Protein AF-A0A2V4KPA1-F1 (afdb_monomer_lite)

Sequence (105 aa):
GAGLWWLVIAVLFTRHYIRDNMPFNLGWWGFTFPLGVFALATFELLRLTELRFFALVGLVLAVQLAAVWLLVLQRTLRGVWHGELFQAPCLGGPQAPAHGVFSAD

pLDDT: mean 74.22, std 14.28, range [48.22, 94.38]

Foldseek 3Di:
DVLVVVLVVVVVVVVVVLVVLDFDAPCLVVNLVSLVVQLVVLVVVCVVPVDCVSVVVSVVSVVVSVVSVVLNVVVVVVCVVVVNRPPPVVPDPDDDDRHGSPDPD

Radius of gyration: 17.18 Å; chains: 1; bounding box: 35×27×53 Å

Organism: Aquipseudomonas alcaligenes (NCBI:txid43263)

InterPro domains:
  IPR004695 Transporter protein SLAC1/Mae1/ Ssu1/TehA [PF03595] (1-77)
  IPR038665 Voltage-dependent anion channel superfamily [G3DSA:1.50.10.150] (1-88)
  IPR051629 Sulfite Efflux Tellurite-Resistance Transporter [PTHR31686] (1-91)

Structure (mmCIF, N/CA/C/O backbone):
data_AF-A0A2V4KPA1-F1
#
_entry.id   AF-A0A2V4KPA1-F1
#
loop_
_atom_site.group_PDB
_atom_site.id
_atom_site.type_symbol
_atom_site.label_atom_id
_atom_site.label_alt_id
_atom_site.label_comp_id
_atom_site.label_asym_id
_atom_site.label_entity_id
_atom_site.label_seq_id
_atom_site.pdbx_PDB_ins_code
_atom_site.Cartn_x
_atom_site.Cartn_y
_atom_site.Cartn_z
_atom_site.occupancy
_atom_site.B_iso_or_equiv
_atom_site.auth_seq_id
_atom_site.auth_comp_id
_atom_site.auth_asym_id
_atom_site.auth_atom_id
_atom_site.pdbx_PDB_model_num
ATOM 1 N N . GLY A 1 1 ? -9.105 11.653 8.470 1.00 58.72 1 GLY A N 1
ATOM 2 C CA . GLY A 1 1 ? -9.907 12.121 7.321 1.00 58.72 1 GLY A CA 1
ATOM 3 C C . GLY A 1 1 ? -9.100 12.140 6.036 1.00 58.72 1 GLY A C 1
ATOM 4 O O . GLY A 1 1 ? -9.213 11.207 5.255 1.00 58.72 1 GLY A O 1
ATOM 5 N N . ALA A 1 2 ? -8.248 13.153 5.846 1.00 68.56 2 ALA A N 1
ATOM 6 C CA . ALA A 1 2 ? -7.494 13.373 4.604 1.00 68.56 2 ALA A CA 1
ATOM 7 C C . ALA A 1 2 ? -6.657 12.168 4.129 1.00 68.56 2 ALA A C 1
ATOM 9 O O . ALA A 1 2 ? -6.634 11.876 2.940 1.00 68.56 2 ALA A O 1
ATOM 10 N N . GLY A 1 3 ? -6.034 11.421 5.048 1.00 66.12 3 GLY A N 1
ATOM 11 C CA . GLY A 1 3 ? -5.292 10.210 4.693 1.00 66.12 3 GLY A CA 1
ATOM 12 C C . GLY A 1 3 ? -6.175 9.112 4.085 1.00 66.12 3 GLY A C 1
ATOM 13 O O . GLY A 1 3 ? -5.846 8.570 3.039 1.00 66.12 3 GLY A O 1
ATOM 14 N N . LEU A 1 4 ? -7.327 8.813 4.691 1.00 68.06 4 LEU A N 1
ATOM 15 C CA . LEU A 1 4 ? -8.232 7.781 4.171 1.00 68.06 4 LEU A CA 1
ATOM 16 C C . LEU A 1 4 ? -8.744 8.147 2.769 1.00 68.06 4 LEU A C 1
ATOM 18 O O . LEU A 1 4 ? -8.798 7.298 1.886 1.00 68.06 4 LEU A O 1
ATOM 22 N N . TRP A 1 5 ? -9.048 9.431 2.555 1.00 72.50 5 TRP A N 1
ATOM 23 C CA . TRP A 1 5 ? -9.391 9.974 1.239 1.00 72.50 5 TRP A CA 1
ATOM 24 C C . TRP A 1 5 ? -8.256 9.791 0.225 1.00 72.50 5 TRP A C 1
ATOM 26 O O . TRP A 1 5 ? -8.486 9.328 -0.890 1.00 72.50 5 TRP A O 1
ATOM 36 N N . TRP A 1 6 ? -7.021 10.078 0.637 1.00 75.38 6 TRP A N 1
ATOM 37 C CA . TRP A 1 6 ? -5.832 9.859 -0.180 1.00 75.38 6 TRP A CA 1
ATOM 38 C C . TRP A 1 6 ? -5.652 8.381 -0.546 1.00 75.38 6 TRP A C 1
ATOM 40 O O . TRP A 1 6 ? -5.356 8.078 -1.694 1.00 75.38 6 TRP A O 1
ATOM 50 N N . LEU A 1 7 ? -5.893 7.456 0.388 1.00 67.44 7 LEU A N 1
ATOM 51 C CA . LEU A 1 7 ? -5.807 6.011 0.155 1.00 67.44 7 LEU A CA 1
ATOM 52 C C . LEU A 1 7 ? -6.840 5.548 -0.881 1.00 67.44 7 LEU A C 1
ATOM 54 O O . LEU A 1 7 ? -6.506 4.803 -1.797 1.00 67.44 7 LEU A O 1
ATOM 58 N N . VAL A 1 8 ? -8.083 6.026 -0.771 1.00 76.19 8 VAL A N 1
ATOM 59 C CA . VAL A 1 8 ? -9.148 5.723 -1.739 1.00 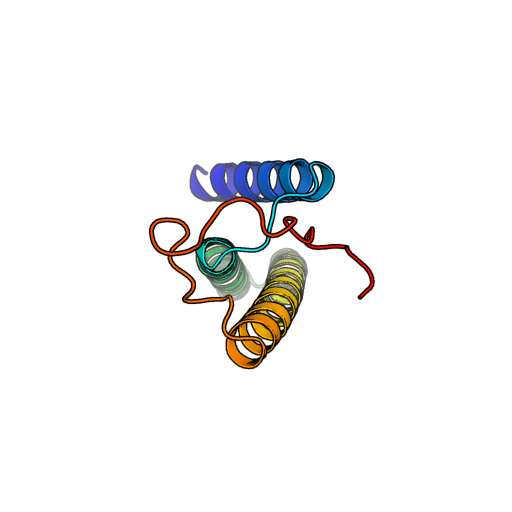76.19 8 VAL A CA 1
ATOM 60 C C . VAL A 1 8 ? -8.773 6.241 -3.124 1.00 76.19 8 VAL A C 1
ATOM 62 O O . VAL A 1 8 ? -8.849 5.491 -4.094 1.00 76.19 8 VAL A O 1
ATOM 65 N N . ILE A 1 9 ? -8.312 7.489 -3.217 1.00 75.81 9 ILE A N 1
ATOM 66 C CA . ILE A 1 9 ? -7.842 8.076 -4.475 1.00 75.81 9 ILE A CA 1
ATOM 67 C C . ILE A 1 9 ? -6.661 7.283 -5.038 1.00 75.81 9 ILE A C 1
ATOM 69 O O . ILE A 1 9 ? -6.677 6.940 -6.216 1.00 75.81 9 ILE A O 1
ATOM 73 N N . ALA A 1 10 ? -5.675 6.941 -4.210 1.00 70.12 10 ALA A N 1
ATOM 74 C CA . ALA A 1 10 ? -4.517 6.161 -4.620 1.00 70.12 10 ALA A CA 1
ATOM 75 C C . ALA A 1 10 ? -4.945 4.796 -5.165 1.00 70.12 10 ALA A C 1
ATOM 77 O O . ALA A 1 10 ? -4.558 4.459 -6.271 1.00 70.12 10 ALA A O 1
ATOM 78 N N . VAL A 1 11 ? -5.817 4.056 -4.472 1.00 72.06 11 VAL A N 1
ATOM 79 C CA . VAL A 1 11 ? -6.328 2.756 -4.941 1.00 72.06 11 VAL A CA 1
ATOM 80 C C . VAL A 1 11 ? -7.125 2.891 -6.239 1.00 72.06 11 VAL A C 1
ATOM 82 O O . VAL A 1 11 ? -6.970 2.062 -7.135 1.00 72.06 11 VAL A O 1
ATOM 85 N N . LEU A 1 12 ? -7.964 3.924 -6.369 1.00 73.31 12 LEU A N 1
ATOM 86 C CA . LEU A 1 12 ? -8.727 4.182 -7.592 1.00 73.31 12 LEU A CA 1
ATOM 87 C C . LEU A 1 12 ? -7.806 4.503 -8.769 1.00 73.31 12 LEU A C 1
ATOM 89 O O . LEU A 1 12 ? -7.988 3.930 -9.840 1.00 73.31 12 LEU A O 1
ATOM 93 N N . PHE A 1 13 ? -6.791 5.343 -8.563 1.00 67.94 13 PHE A N 1
ATOM 94 C CA . PHE A 1 13 ? -5.792 5.639 -9.583 1.00 67.94 13 PHE A CA 1
ATOM 95 C C . PHE A 1 13 ? -4.942 4.419 -9.907 1.00 67.94 13 PHE A C 1
ATOM 97 O O . PHE A 1 13 ? -4.802 4.102 -11.079 1.00 67.94 13 PHE A O 1
ATOM 104 N N . THR A 1 14 ? -4.440 3.679 -8.917 1.00 68.19 14 THR A N 1
ATOM 105 C CA . THR A 1 14 ? -3.698 2.434 -9.148 1.00 68.19 14 THR A CA 1
ATOM 106 C C . THR A 1 14 ? -4.539 1.469 -9.974 1.00 68.19 14 THR A C 1
ATOM 108 O O . THR A 1 14 ? -4.049 0.932 -10.958 1.00 68.19 14 THR A O 1
ATOM 111 N N . ARG A 1 15 ? -5.826 1.294 -9.648 1.00 66.44 15 ARG A N 1
ATOM 112 C CA . ARG A 1 15 ? -6.737 0.420 -10.399 1.00 66.44 15 ARG A CA 1
ATOM 113 C C . ARG A 1 15 ? -7.033 0.942 -11.807 1.00 66.44 15 ARG A C 1
ATOM 115 O O . ARG A 1 15 ? -7.164 0.135 -12.721 1.00 66.44 15 ARG A O 1
ATOM 122 N N . HIS A 1 16 ? -7.160 2.254 -11.979 1.00 68.00 16 HIS A N 1
ATOM 123 C CA . HIS A 1 16 ? -7.378 2.890 -13.277 1.00 68.00 16 HIS A CA 1
ATOM 124 C C . HIS A 1 16 ? -6.140 2.751 -14.176 1.00 68.00 16 HIS A C 1
ATOM 126 O O . HIS A 1 16 ? -6.241 2.183 -15.256 1.00 68.00 16 HIS A O 1
ATOM 132 N N . TYR A 1 17 ? -4.957 3.113 -13.676 1.00 63.00 17 TYR A N 1
ATOM 133 C CA . TYR A 1 17 ? -3.684 2.997 -14.394 1.00 63.00 17 TYR A CA 1
ATOM 134 C C . TYR A 1 17 ? -3.261 1.545 -14.661 1.00 63.00 17 TYR A C 1
ATOM 136 O O . TYR A 1 17 ? -2.618 1.265 -15.669 1.00 63.00 17 TYR A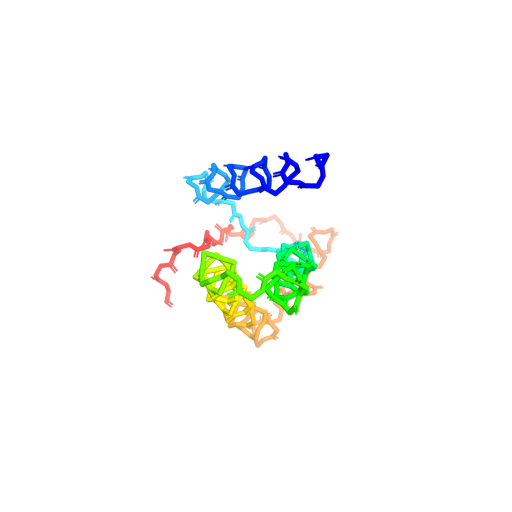 O 1
ATOM 144 N N . ILE A 1 18 ? -3.670 0.601 -13.805 1.00 61.47 18 ILE A N 1
ATOM 145 C CA . I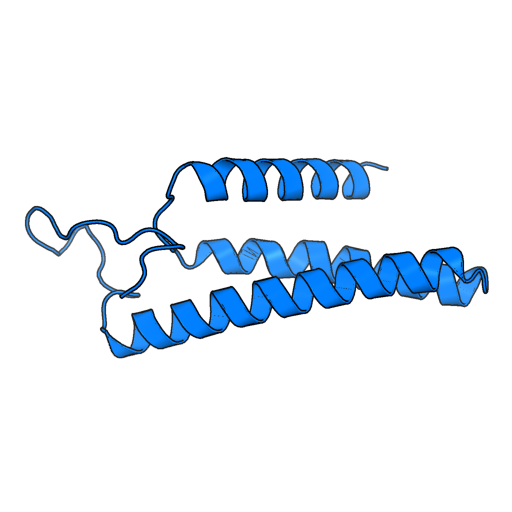LE A 1 18 ? -3.549 -0.842 -14.060 1.00 61.47 18 ILE A CA 1
ATOM 146 C C . ILE A 1 18 ? -4.326 -1.262 -15.316 1.00 61.47 18 ILE A C 1
ATOM 148 O O . ILE A 1 18 ? -3.862 -2.143 -16.037 1.00 61.47 18 ILE A O 1
ATOM 152 N N . ARG A 1 19 ? -5.486 -0.648 -15.600 1.00 60.72 19 ARG A N 1
ATOM 153 C CA . ARG A 1 19 ? -6.281 -0.960 -16.803 1.00 60.72 19 ARG A CA 1
ATOM 154 C C . ARG A 1 19 ? -5.704 -0.347 -18.077 1.00 60.72 19 ARG A C 1
ATOM 156 O O . ARG A 1 19 ? -5.931 -0.915 -19.138 1.00 60.72 19 ARG A O 1
ATOM 163 N N . ASP A 1 20 ? -4.924 0.724 -17.965 1.00 59.12 20 ASP A N 1
ATOM 164 C CA . ASP A 1 20 ? -4.345 1.443 -19.108 1.00 59.12 20 ASP A CA 1
ATOM 165 C C . ASP A 1 20 ? -2.963 0.915 -19.544 1.00 59.12 20 ASP A C 1
ATOM 167 O O . ASP A 1 20 ? -2.249 1.574 -20.295 1.00 59.12 20 ASP A O 1
ATOM 171 N N . ASN A 1 21 ? -2.578 -0.299 -19.119 1.00 58.94 21 ASN A N 1
ATOM 172 C CA . ASN A 1 21 ? -1.357 -0.982 -19.575 1.00 58.94 21 ASN A CA 1
ATOM 173 C C . ASN A 1 21 ? -0.055 -0.187 -19.328 1.00 58.94 21 ASN A C 1
ATOM 175 O O . ASN A 1 21 ? 0.902 -0.278 -20.098 1.00 58.94 21 ASN A O 1
ATOM 179 N N . MET A 1 22 ? 0.004 0.581 -18.233 1.00 58.41 22 MET A N 1
ATOM 180 C CA . MET A 1 22 ? 1.170 1.409 -17.918 1.00 58.41 22 MET A CA 1
ATOM 181 C C . MET A 1 22 ? 2.450 0.553 -17.783 1.00 58.41 22 MET A C 1
ATOM 183 O O . MET A 1 22 ? 2.426 -0.472 -17.087 1.00 58.41 22 MET A O 1
ATOM 187 N N . PRO A 1 23 ? 3.577 0.964 -18.401 1.00 63.34 23 PRO A N 1
ATOM 188 C CA . PRO A 1 23 ? 4.860 0.291 -18.230 1.00 63.34 23 PRO A CA 1
ATOM 189 C C . PRO A 1 23 ? 5.303 0.314 -16.766 1.00 63.34 23 PRO A C 1
ATOM 191 O O . PRO A 1 23 ? 5.166 1.321 -16.061 1.00 63.34 23 PRO A O 1
ATOM 194 N N . PHE A 1 24 ? 5.841 -0.814 -16.303 1.00 65.19 24 PHE A N 1
ATOM 195 C CA . PHE A 1 24 ? 6.392 -0.923 -14.957 1.00 65.19 24 PHE A CA 1
ATOM 196 C C . PHE A 1 24 ? 7.555 0.061 -14.778 1.00 65.19 24 PHE A C 1
ATOM 198 O O . PHE A 1 24 ? 8.452 0.137 -15.612 1.00 65.19 24 PHE A O 1
ATOM 205 N N . ASN A 1 25 ? 7.559 0.797 -13.668 1.00 70.62 25 ASN A N 1
ATOM 206 C CA . ASN A 1 25 ? 8.659 1.678 -13.287 1.00 70.62 25 ASN A CA 1
ATOM 207 C C . ASN A 1 25 ? 8.876 1.633 -11.770 1.00 70.62 25 ASN A C 1
ATOM 209 O O . ASN A 1 25 ? 8.012 1.179 -11.016 1.00 70.62 25 ASN A O 1
ATOM 213 N N . LEU A 1 26 ? 10.023 2.137 -11.309 1.00 72.31 26 LEU A N 1
ATOM 214 C CA . LEU A 1 26 ? 10.386 2.110 -9.889 1.00 72.31 26 LEU A CA 1
ATOM 215 C C . LEU A 1 26 ? 9.422 2.915 -8.995 1.00 72.31 26 LEU A C 1
ATOM 217 O O . LEU A 1 26 ? 9.324 2.641 -7.801 1.00 72.31 26 LEU A O 1
ATOM 221 N N . GLY A 1 27 ? 8.663 3.858 -9.564 1.00 73.19 27 GLY A N 1
ATOM 222 C CA . GLY A 1 27 ? 7.646 4.644 -8.862 1.00 73.19 27 GLY A CA 1
ATOM 223 C C . GLY A 1 27 ? 6.520 3.801 -8.255 1.00 73.19 27 GLY A C 1
ATOM 224 O O . GLY A 1 27 ? 5.879 4.242 -7.303 1.00 73.19 27 GLY A O 1
ATOM 225 N N . TRP A 1 28 ? 6.338 2.555 -8.707 1.00 75.44 28 TRP A N 1
ATOM 226 C CA . TRP A 1 28 ? 5.404 1.606 -8.096 1.00 75.44 28 TRP A CA 1
ATOM 227 C C . TRP A 1 28 ? 5.735 1.270 -6.633 1.00 75.44 28 TRP A C 1
ATOM 229 O O . TRP A 1 28 ? 4.828 0.963 -5.857 1.00 75.44 28 TRP A O 1
ATOM 239 N N . TRP A 1 29 ? 6.998 1.396 -6.210 1.00 80.38 29 TRP A N 1
ATOM 240 C CA . TRP A 1 29 ? 7.364 1.274 -4.794 1.00 80.38 29 TRP A CA 1
ATOM 241 C C . TRP A 1 29 ? 6.665 2.315 -3.914 1.00 80.38 29 TRP A C 1
ATOM 243 O O . TRP A 1 29 ? 6.361 2.031 -2.753 1.00 80.38 29 TRP A O 1
ATOM 253 N N . GLY A 1 30 ? 6.320 3.477 -4.480 1.00 81.88 30 GLY A N 1
ATOM 254 C CA . GLY A 1 30 ? 5.599 4.548 -3.795 1.00 81.88 30 GLY A CA 1
ATOM 255 C C . GLY A 1 30 ? 4.230 4.134 -3.249 1.00 81.88 30 GLY A C 1
ATOM 256 O O . GLY A 1 30 ? 3.748 4.757 -2.309 1.00 81.88 30 GLY A O 1
ATOM 257 N N . PHE A 1 31 ? 3.622 3.055 -3.759 1.00 77.81 31 PHE A N 1
ATOM 258 C CA . PHE A 1 31 ? 2.342 2.551 -3.251 1.00 77.81 31 PHE A CA 1
ATOM 259 C C . PHE A 1 31 ? 2.464 1.788 -1.929 1.00 77.81 31 PHE A C 1
ATOM 261 O O . PHE A 1 31 ? 1.499 1.735 -1.172 1.00 77.81 31 PHE A O 1
ATOM 268 N N . THR A 1 32 ? 3.633 1.221 -1.621 1.00 83.94 32 THR A N 1
ATOM 269 C CA . THR A 1 32 ? 3.822 0.412 -0.404 1.00 83.94 32 THR A CA 1
ATOM 270 C C . THR A 1 32 ? 3.845 1.264 0.866 1.00 83.94 32 THR A C 1
ATOM 272 O O . THR A 1 32 ? 3.291 0.860 1.888 1.00 83.94 32 THR A O 1
ATOM 275 N N . PHE A 1 33 ? 4.411 2.473 0.802 1.00 82.19 33 PHE A N 1
ATOM 276 C CA . PHE A 1 33 ? 4.550 3.353 1.965 1.00 82.19 33 PHE A CA 1
ATOM 277 C C . PHE A 1 33 ? 3.198 3.808 2.550 1.00 82.19 33 PHE A C 1
ATOM 279 O O . PHE A 1 33 ? 2.948 3.546 3.728 1.00 82.19 33 PHE A O 1
ATOM 286 N N . PRO A 1 34 ? 2.277 4.412 1.774 1.00 80.94 34 PRO A N 1
ATOM 287 C CA . PRO A 1 34 ? 0.974 4.809 2.294 1.00 80.94 34 PRO A CA 1
ATOM 288 C C . PRO A 1 34 ? 0.179 3.615 2.817 1.00 80.94 34 PRO A C 1
ATOM 290 O O . PRO A 1 34 ? -0.373 3.680 3.912 1.00 80.94 34 PRO A O 1
ATOM 293 N N . LEU A 1 35 ? 0.157 2.509 2.066 1.00 83.44 35 LEU A N 1
ATOM 294 C CA . LEU A 1 35 ? -0.568 1.295 2.445 1.00 83.44 35 LEU A CA 1
ATOM 295 C C . LEU A 1 35 ? -0.063 0.744 3.788 1.00 83.44 35 LEU A C 1
ATOM 297 O O . LEU A 1 35 ? -0.871 0.386 4.645 1.00 83.44 35 LEU A O 1
ATOM 301 N N . GLY A 1 36 ? 1.255 0.776 4.013 1.00 87.69 36 GLY A N 1
ATOM 302 C CA . GLY A 1 36 ? 1.872 0.439 5.295 1.00 87.69 36 GLY A CA 1
ATOM 303 C C . GLY A 1 36 ? 1.448 1.363 6.434 1.00 87.69 36 GLY A C 1
ATOM 304 O O . GLY A 1 36 ? 1.034 0.876 7.484 1.00 87.69 36 GLY A O 1
ATOM 305 N N . VAL A 1 37 ? 1.473 2.684 6.225 1.00 90.12 37 VAL A N 1
ATOM 306 C CA . VAL A 1 37 ? 1.038 3.656 7.245 1.00 90.12 37 VAL A CA 1
ATOM 307 C C . VAL A 1 37 ? -0.424 3.428 7.641 1.00 90.12 37 VAL A C 1
ATOM 309 O O . VAL A 1 37 ? -0.740 3.437 8.829 1.00 90.12 37 VAL A O 1
ATOM 312 N N . PHE A 1 38 ? -1.318 3.159 6.684 1.00 87.44 38 PHE A N 1
ATOM 313 C CA . PHE A 1 38 ? -2.723 2.879 6.996 1.00 87.44 38 PHE A CA 1
ATOM 314 C C . PHE A 1 38 ? -2.935 1.535 7.685 1.00 87.44 38 PHE A C 1
ATOM 316 O O . PHE A 1 38 ? -3.751 1.463 8.604 1.00 87.44 38 PHE A O 1
ATOM 323 N N . ALA A 1 39 ? -2.211 0.487 7.284 1.00 90.88 39 ALA A N 1
ATOM 324 C CA . ALA A 1 39 ? -2.276 -0.804 7.960 1.00 90.88 39 ALA A CA 1
ATOM 325 C C . ALA A 1 39 ? -1.846 -0.666 9.430 1.00 90.88 39 ALA A C 1
ATOM 327 O O . ALA A 1 39 ? -2.584 -1.070 10.328 1.00 90.88 39 ALA A O 1
ATOM 328 N N . LEU A 1 40 ? -0.709 -0.008 9.681 1.00 92.12 40 LEU A N 1
ATOM 329 C CA . LEU A 1 40 ? -0.198 0.245 11.030 1.00 92.12 40 LEU A CA 1
ATOM 330 C C . LEU A 1 40 ? -1.155 1.111 11.856 1.00 92.12 40 LEU A C 1
ATOM 332 O O . LEU A 1 40 ? -1.489 0.738 12.976 1.00 92.12 40 LEU A O 1
ATOM 336 N N . ALA A 1 41 ? -1.663 2.213 11.295 1.00 91.50 41 ALA A N 1
ATOM 337 C CA . ALA A 1 41 ? -2.633 3.068 11.981 1.00 91.50 41 ALA A CA 1
ATOM 338 C C . ALA A 1 41 ? -3.928 2.315 12.333 1.00 91.50 41 ALA A C 1
ATOM 340 O O . ALA A 1 41 ? -4.521 2.547 13.385 1.00 91.50 41 ALA A O 1
ATOM 341 N N . THR A 1 42 ? -4.359 1.385 11.478 1.00 91.44 42 THR A N 1
ATOM 342 C CA . THR A 1 42 ? -5.545 0.559 11.736 1.00 91.44 42 THR A CA 1
ATOM 343 C C . THR A 1 42 ? -5.284 -0.480 12.829 1.00 91.44 42 THR A C 1
ATOM 345 O O . THR A 1 42 ? -6.146 -0.702 13.677 1.00 91.44 42 THR A O 1
ATOM 348 N N . PHE A 1 43 ? -4.092 -1.081 12.872 1.00 91.31 43 PHE A N 1
ATOM 349 C CA . PHE A 1 43 ? -3.706 -1.954 13.983 1.00 91.31 43 PHE A CA 1
ATOM 350 C C . PHE A 1 43 ? -3.541 -1.196 15.303 1.00 91.31 43 PHE A C 1
ATOM 352 O O . PHE A 1 43 ? -3.854 -1.743 16.357 1.00 91.31 43 PHE A O 1
ATOM 359 N N . GLU A 1 44 ? -3.116 0.064 15.265 1.00 92.31 44 GLU A N 1
ATOM 360 C CA . GLU A 1 44 ? -3.077 0.904 16.463 1.00 92.31 44 GLU A CA 1
ATOM 361 C C . GLU A 1 44 ? -4.493 1.219 16.966 1.00 92.31 44 GLU A C 1
ATOM 363 O O . GLU A 1 44 ? -4.781 1.081 18.153 1.00 92.31 44 GLU A O 1
ATOM 368 N N . LEU A 1 45 ? -5.427 1.527 16.059 1.00 91.56 45 LEU A N 1
ATOM 369 C CA . LEU A 1 45 ? -6.847 1.664 16.402 1.00 91.56 45 LEU A CA 1
ATOM 370 C C . LEU A 1 45 ? -7.421 0.382 17.009 1.00 91.56 45 LEU A C 1
ATOM 372 O O . LEU A 1 45 ? -8.189 0.461 17.968 1.00 91.56 45 LEU A O 1
ATOM 376 N N . LEU A 1 46 ? -7.037 -0.792 16.498 1.00 93.25 46 LEU A N 1
ATOM 377 C CA . LEU A 1 46 ? -7.393 -2.069 17.114 1.00 93.25 46 LEU A CA 1
ATOM 378 C C . LEU A 1 46 ? -6.885 -2.149 18.559 1.00 93.25 46 LEU A C 1
ATOM 380 O O . LEU A 1 46 ? -7.677 -2.478 19.431 1.00 93.25 46 LEU A O 1
ATOM 384 N N . ARG A 1 47 ? -5.615 -1.820 18.829 1.00 92.25 47 ARG A N 1
ATOM 385 C CA . ARG A 1 47 ? -5.044 -1.863 20.192 1.00 92.25 47 ARG A CA 1
ATOM 386 C C . ARG A 1 47 ? -5.743 -0.914 21.163 1.00 92.25 47 ARG A C 1
ATOM 388 O O . ARG A 1 47 ? -5.868 -1.226 22.338 1.00 92.25 47 ARG A O 1
ATOM 395 N N . LEU A 1 48 ? -6.187 0.246 20.682 1.00 94.38 48 LEU A N 1
ATOM 396 C CA . LEU A 1 48 ? -6.848 1.250 21.520 1.00 94.38 48 LEU A CA 1
ATOM 397 C C . LEU A 1 48 ? -8.331 0.952 21.766 1.00 94.38 48 LEU A C 1
ATOM 399 O O . LEU A 1 48 ? -8.868 1.339 22.800 1.00 94.38 48 LEU A O 1
ATOM 403 N N . THR A 1 49 ? -9.009 0.317 20.808 1.00 93.00 49 THR A N 1
ATOM 404 C CA . THR A 1 49 ? -10.468 0.111 20.861 1.00 93.00 49 THR A CA 1
ATOM 405 C C . THR A 1 49 ? -10.878 -1.333 21.134 1.00 93.00 49 THR A C 1
ATOM 407 O O . THR A 1 49 ? -12.036 -1.567 21.467 1.00 93.00 49 THR A O 1
ATOM 410 N N . GLU A 1 50 ? -9.969 -2.298 20.957 1.00 89.56 50 GLU A N 1
ATOM 411 C CA . GLU A 1 50 ? -10.204 -3.751 21.034 1.00 89.56 50 GLU A CA 1
ATOM 412 C C . GLU A 1 50 ? -11.346 -4.245 20.114 1.00 89.56 50 GLU A C 1
ATOM 414 O O . GLU A 1 50 ? -11.894 -5.342 20.260 1.00 89.56 50 GLU A O 1
ATOM 419 N N . LEU A 1 51 ? -11.719 -3.445 19.106 1.00 92.25 51 LEU A N 1
ATOM 420 C CA . LEU A 1 51 ? -12.784 -3.775 18.165 1.00 92.25 51 LEU A CA 1
ATOM 421 C C . LEU A 1 51 ? -12.253 -4.631 17.014 1.00 92.25 51 LEU A C 1
ATOM 423 O O . LEU A 1 51 ? -11.469 -4.180 16.177 1.00 92.25 51 LEU A O 1
ATOM 427 N N . ARG A 1 52 ? -12.805 -5.843 16.880 1.00 90.62 52 ARG A N 1
ATOM 428 C CA . ARG A 1 52 ? -12.503 -6.792 15.787 1.00 90.62 52 ARG A CA 1
ATOM 429 C C . ARG A 1 52 ? -12.670 -6.213 14.379 1.00 90.62 52 ARG A C 1
ATOM 431 O O . ARG A 1 52 ? -12.040 -6.700 13.445 1.00 90.62 52 ARG A O 1
ATOM 438 N N . PHE A 1 53 ? -13.488 -5.174 14.219 1.00 90.69 53 PHE A N 1
ATOM 439 C CA . PHE A 1 53 ? -13.623 -4.445 12.959 1.00 90.69 53 PHE A CA 1
ATOM 440 C C . PHE A 1 53 ? -12.269 -3.925 12.449 1.00 90.69 53 PHE A C 1
ATOM 442 O O . PHE A 1 53 ? -1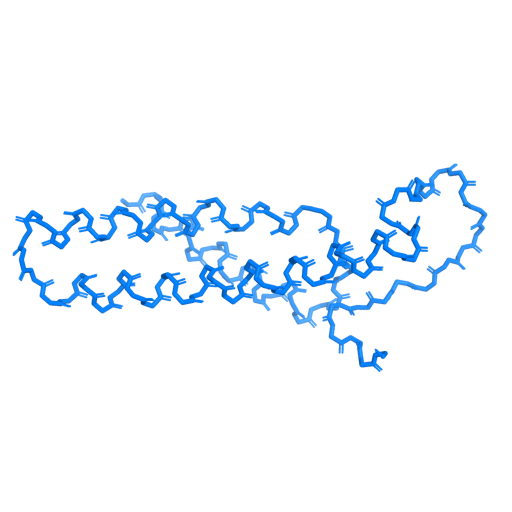1.910 -4.175 11.299 1.00 90.69 53 PHE A O 1
ATOM 449 N N . PHE A 1 54 ? -11.475 -3.282 13.311 1.00 88.88 54 PHE A N 1
ATOM 450 C CA . PHE A 1 54 ? -10.158 -2.771 12.926 1.00 88.88 54 PHE A CA 1
ATOM 451 C C . PHE A 1 54 ? -9.151 -3.895 12.669 1.00 88.88 54 PHE A C 1
ATOM 453 O O . PHE A 1 54 ? -8.285 -3.744 11.813 1.00 88.88 54 PHE A O 1
ATOM 460 N N . ALA A 1 55 ? -9.304 -5.056 13.314 1.00 89.94 55 ALA A N 1
ATOM 461 C CA . ALA A 1 55 ? -8.487 -6.228 12.999 1.00 89.94 55 ALA A CA 1
ATOM 462 C C . ALA A 1 55 ? -8.696 -6.696 11.552 1.00 89.94 55 ALA A C 1
ATOM 464 O O . ALA A 1 55 ? -7.724 -6.922 10.835 1.00 89.94 55 ALA A O 1
ATOM 465 N N . LEU A 1 56 ? -9.953 -6.788 11.103 1.00 93.06 56 LEU A N 1
ATOM 466 C CA . LEU A 1 56 ? -10.275 -7.186 9.731 1.00 93.06 56 LEU A CA 1
ATOM 467 C C . LEU A 1 56 ? -9.787 -6.153 8.710 1.00 93.06 56 LEU A C 1
ATOM 469 O O . LEU A 1 56 ? -9.164 -6.524 7.719 1.00 93.06 56 LEU A O 1
ATOM 473 N N . VAL A 1 57 ? -10.025 -4.862 8.960 1.00 90.88 57 VAL A N 1
ATOM 474 C CA . VAL A 1 57 ? -9.582 -3.789 8.053 1.00 90.88 57 VAL A CA 1
ATOM 475 C C . VAL A 1 57 ? -8.053 -3.735 7.971 1.00 90.88 57 VAL A C 1
ATOM 477 O O . VAL A 1 57 ? -7.503 -3.677 6.872 1.00 90.88 57 VAL A O 1
ATOM 480 N N . GLY A 1 58 ? -7.358 -3.818 9.109 1.00 90.19 58 GLY A N 1
ATOM 481 C CA . GLY A 1 58 ? -5.896 -3.841 9.159 1.00 90.19 58 GLY A CA 1
ATOM 482 C C . GLY A 1 58 ? -5.315 -5.055 8.435 1.00 90.19 58 GLY A C 1
ATOM 483 O O . GLY A 1 58 ? -4.356 -4.916 7.679 1.00 90.19 58 GLY A O 1
ATOM 484 N N . LEU A 1 59 ? -5.942 -6.228 8.584 1.00 93.19 59 LEU A N 1
ATOM 485 C CA . LEU A 1 59 ? -5.550 -7.445 7.873 1.00 93.19 59 LEU A CA 1
ATOM 486 C C . LEU A 1 59 ? -5.711 -7.301 6.355 1.00 93.19 59 LEU A C 1
ATOM 488 O O . LEU A 1 59 ? -4.796 -7.652 5.615 1.00 93.19 59 LEU A O 1
ATOM 492 N N . VAL A 1 60 ? -6.839 -6.761 5.880 1.00 90.88 60 VAL A N 1
ATOM 493 C CA . VAL A 1 60 ? -7.064 -6.525 4.443 1.00 90.88 60 VAL A CA 1
ATOM 494 C C . VAL A 1 60 ? -5.999 -5.587 3.875 1.00 90.88 60 VAL A C 1
ATOM 496 O O . VAL A 1 60 ? -5.402 -5.901 2.845 1.00 90.88 60 VAL A O 1
ATOM 499 N N . LEU A 1 61 ? -5.704 -4.483 4.568 1.00 87.94 61 LEU A N 1
ATOM 500 C CA . LEU A 1 61 ? -4.644 -3.554 4.168 1.00 87.94 61 LEU A CA 1
ATOM 501 C C . LEU A 1 61 ? -3.269 -4.237 4.159 1.00 87.94 61 LEU A C 1
ATOM 503 O O . LEU A 1 61 ? -2.509 -4.075 3.209 1.00 87.94 61 LEU A O 1
ATOM 507 N N . ALA A 1 62 ? -2.954 -5.056 5.163 1.00 88.81 62 ALA A N 1
ATOM 508 C CA . ALA A 1 62 ? -1.695 -5.795 5.217 1.00 88.81 62 ALA A CA 1
ATOM 509 C C . ALA A 1 62 ? -1.552 -6.808 4.064 1.00 88.81 62 ALA A C 1
ATOM 511 O O . ALA A 1 62 ? -0.485 -6.904 3.458 1.00 88.81 62 ALA A O 1
ATOM 512 N N . VAL A 1 63 ? -2.625 -7.524 3.709 1.00 91.44 63 VAL A N 1
ATOM 513 C CA . VAL A 1 63 ? -2.637 -8.451 2.563 1.00 91.44 63 VAL A CA 1
ATOM 514 C C . VAL A 1 63 ? -2.453 -7.696 1.245 1.00 91.44 63 VAL A C 1
ATOM 516 O O . VAL A 1 63 ? -1.668 -8.124 0.399 1.00 91.44 63 VAL A O 1
ATOM 519 N N . GLN A 1 64 ? -3.122 -6.553 1.072 1.00 84.81 64 GLN A N 1
ATOM 520 C CA . GLN A 1 64 ? -2.933 -5.703 -0.107 1.00 84.81 64 GLN A CA 1
ATOM 521 C C . GLN A 1 64 ? -1.497 -5.182 -0.208 1.00 84.81 64 GLN A C 1
ATOM 523 O O . GLN A 1 64 ? -0.909 -5.228 -1.288 1.00 84.81 64 GLN A O 1
ATOM 528 N N . LEU A 1 65 ? -0.914 -4.740 0.911 1.00 89.12 65 LEU A N 1
ATOM 529 C CA . LEU A 1 65 ? 0.485 -4.325 0.977 1.00 89.12 65 LEU A CA 1
ATOM 530 C C . LEU A 1 65 ? 1.408 -5.463 0.535 1.00 89.12 65 LEU A C 1
ATOM 532 O O . LEU A 1 65 ? 2.257 -5.243 -0.322 1.00 89.12 65 LEU A O 1
ATOM 536 N N . ALA A 1 66 ? 1.222 -6.670 1.075 1.00 89.19 66 ALA A N 1
ATOM 537 C CA . ALA A 1 66 ? 2.035 -7.832 0.729 1.00 89.19 66 ALA A CA 1
ATOM 538 C C . ALA A 1 66 ? 1.923 -8.195 -0.762 1.00 89.19 66 ALA A C 1
ATOM 540 O O . ALA A 1 66 ? 2.936 -8.461 -1.407 1.00 89.19 66 ALA A O 1
ATOM 541 N N . ALA A 1 67 ? 0.715 -8.150 -1.331 1.00 86.94 67 ALA A N 1
ATOM 542 C CA . ALA A 1 67 ? 0.493 -8.424 -2.748 1.00 86.94 67 ALA A CA 1
ATOM 543 C C . ALA A 1 67 ? 1.192 -7.396 -3.656 1.00 86.94 67 ALA A C 1
ATOM 545 O O . ALA A 1 67 ? 1.891 -7.779 -4.595 1.00 86.94 67 ALA A O 1
ATOM 546 N N . VAL A 1 68 ? 1.050 -6.098 -3.357 1.00 84.81 68 VAL A N 1
ATOM 547 C CA . VAL A 1 68 ? 1.733 -5.023 -4.097 1.00 84.81 68 VAL A CA 1
ATOM 548 C C . VAL A 1 68 ? 3.246 -5.160 -3.956 1.00 84.81 68 VAL A C 1
ATOM 550 O O . VAL A 1 68 ? 3.964 -5.085 -4.948 1.00 84.81 68 VAL A O 1
ATOM 553 N N . TRP A 1 69 ? 3.733 -5.412 -2.744 1.00 87.94 69 TRP A N 1
ATOM 554 C CA . TRP A 1 69 ? 5.155 -5.570 -2.465 1.00 87.94 69 TRP A CA 1
ATOM 555 C C . TRP A 1 69 ? 5.767 -6.733 -3.254 1.00 87.94 69 TRP A C 1
ATOM 557 O O . TRP A 1 69 ? 6.788 -6.547 -3.908 1.00 87.94 69 TRP A O 1
ATOM 567 N N . LEU A 1 70 ? 5.116 -7.903 -3.272 1.00 87.44 70 LEU A N 1
ATOM 568 C CA . LEU A 1 70 ? 5.576 -9.063 -4.042 1.00 87.44 7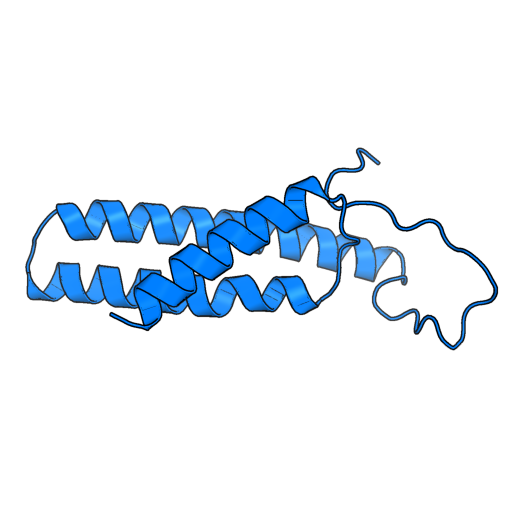0 LEU A CA 1
ATOM 569 C C . LEU A 1 70 ? 5.575 -8.799 -5.550 1.00 87.44 70 LEU A C 1
ATOM 571 O O . LEU A 1 70 ? 6.554 -9.125 -6.218 1.00 87.44 70 LEU A O 1
ATOM 575 N N . LEU A 1 71 ? 4.517 -8.182 -6.085 1.00 83.62 71 LEU A N 1
ATOM 576 C CA . LEU A 1 71 ? 4.424 -7.847 -7.509 1.00 83.62 71 LEU A CA 1
ATOM 577 C C . LEU A 1 71 ? 5.562 -6.911 -7.925 1.00 83.62 71 LEU A C 1
ATOM 579 O O . LEU A 1 71 ? 6.259 -7.166 -8.911 1.00 83.62 71 LEU A O 1
ATOM 583 N N . VAL A 1 72 ? 5.761 -5.832 -7.165 1.00 83.31 72 VAL A N 1
ATOM 584 C CA . VAL A 1 72 ? 6.799 -4.841 -7.456 1.00 83.31 72 VAL A CA 1
ATOM 585 C C . VAL A 1 72 ? 8.181 -5.463 -7.292 1.00 83.31 72 VAL A C 1
ATOM 587 O O . VAL A 1 72 ? 9.010 -5.292 -8.179 1.00 83.31 72 VAL A O 1
ATOM 590 N N . LEU A 1 73 ? 8.416 -6.256 -6.242 1.00 84.44 73 LEU A N 1
ATOM 591 C CA . LEU A 1 73 ? 9.681 -6.960 -6.039 1.00 84.44 73 LEU A CA 1
ATOM 592 C C . LEU A 1 73 ? 10.006 -7.903 -7.203 1.00 84.44 73 LEU A C 1
ATOM 594 O O . LEU A 1 73 ? 11.109 -7.840 -7.737 1.00 84.44 73 LEU A O 1
ATOM 598 N N . GLN A 1 74 ? 9.065 -8.755 -7.620 1.00 81.56 74 GLN A N 1
ATOM 599 C CA . GLN A 1 74 ? 9.262 -9.685 -8.737 1.00 81.56 74 GLN A CA 1
ATOM 600 C C . GLN A 1 74 ? 9.631 -8.944 -10.025 1.00 81.56 74 GLN A C 1
ATOM 602 O O . GLN A 1 74 ? 10.538 -9.355 -10.748 1.00 81.56 74 GLN A O 1
ATOM 607 N N . ARG A 1 75 ? 8.965 -7.819 -10.297 1.00 75.81 75 ARG A N 1
ATOM 608 C CA . ARG A 1 75 ? 9.228 -6.984 -11.474 1.00 75.81 75 ARG A CA 1
ATOM 609 C C . ARG A 1 75 ? 10.538 -6.216 -11.375 1.00 75.81 75 ARG A C 1
ATOM 611 O O . ARG A 1 75 ? 11.254 -6.138 -12.367 1.00 75.81 75 ARG A O 1
ATOM 618 N N . THR A 1 76 ? 10.887 -5.709 -10.194 1.00 78.44 76 THR A N 1
ATOM 619 C CA . THR A 1 76 ? 12.198 -5.107 -9.935 1.00 78.44 76 THR A CA 1
ATOM 620 C C . THR A 1 76 ? 13.298 -6.141 -10.152 1.00 78.44 76 THR A C 1
ATOM 622 O O . THR A 1 76 ? 14.227 -5.862 -10.897 1.00 78.44 76 THR A O 1
ATOM 625 N N . LEU A 1 77 ? 13.175 -7.352 -9.601 1.00 80.25 77 LEU A N 1
ATOM 626 C CA . LEU A 1 77 ? 14.147 -8.431 -9.807 1.00 80.25 77 LEU A CA 1
ATOM 627 C C . LEU A 1 77 ? 14.261 -8.819 -11.286 1.00 80.25 77 LEU A C 1
ATOM 629 O O . LEU A 1 77 ? 15.373 -8.919 -11.798 1.00 80.25 77 LEU A O 1
ATOM 633 N N . ARG A 1 78 ? 13.133 -8.964 -11.998 1.00 72.12 78 ARG A N 1
ATOM 634 C CA . ARG A 1 78 ? 13.127 -9.264 -13.439 1.00 72.12 78 ARG A CA 1
ATOM 635 C C . ARG A 1 78 ? 13.789 -8.146 -14.251 1.00 72.12 78 ARG A C 1
ATOM 637 O O . ARG A 1 78 ? 14.601 -8.449 -15.118 1.00 72.12 78 ARG A O 1
ATOM 644 N N . GLY A 1 79 ? 13.500 -6.878 -13.955 1.00 69.19 79 GLY A N 1
ATOM 645 C CA . GLY A 1 79 ? 14.089 -5.729 -14.651 1.00 69.19 79 GLY A CA 1
ATOM 646 C C . GLY A 1 79 ? 15.563 -5.480 -14.311 1.00 69.19 79 GLY A C 1
ATOM 647 O O . GLY A 1 79 ? 16.316 -5.055 -15.182 1.00 69.19 79 GLY A O 1
ATOM 648 N N . VAL A 1 80 ? 16.004 -5.795 -13.085 1.00 74.62 80 VAL A N 1
ATOM 649 C CA . VAL A 1 80 ? 17.433 -5.819 -12.719 1.00 74.62 80 VAL A CA 1
ATOM 650 C C . VAL A 1 80 ? 18.151 -6.928 -13.485 1.00 74.62 80 VAL A C 1
ATOM 652 O O . VAL A 1 80 ? 19.219 -6.687 -14.037 1.00 74.62 80 VAL A O 1
ATOM 655 N N . TRP A 1 81 ? 17.551 -8.120 -13.574 1.00 68.06 81 TRP A N 1
ATOM 656 C CA . TRP A 1 81 ? 18.139 -9.263 -14.278 1.00 68.06 81 TRP A CA 1
ATOM 657 C C . TRP A 1 81 ? 18.260 -9.043 -15.794 1.00 68.06 81 TRP A C 1
ATOM 659 O O . TRP A 1 81 ? 19.224 -9.499 -16.399 1.00 68.06 81 TRP A O 1
ATOM 669 N N . HIS A 1 82 ? 17.316 -8.319 -16.408 1.00 62.66 82 HIS A N 1
ATOM 670 C CA . HIS A 1 82 ? 17.350 -7.976 -17.839 1.00 62.66 82 HIS A CA 1
ATOM 671 C C . HIS A 1 82 ? 18.135 -6.684 -18.148 1.00 62.66 82 HIS A C 1
ATOM 673 O O . HIS A 1 82 ? 18.276 -6.328 -19.311 1.00 62.66 82 HIS A O 1
ATOM 679 N N . GLY A 1 83 ? 18.651 -5.966 -17.140 1.00 60.38 83 GLY A N 1
ATOM 680 C CA . GLY A 1 83 ? 19.424 -4.728 -17.331 1.00 60.38 83 GLY A CA 1
ATOM 681 C C . GLY A 1 83 ? 18.611 -3.499 -17.772 1.00 60.38 83 GLY A C 1
ATOM 682 O O . GLY A 1 83 ? 19.165 -2.411 -17.907 1.00 60.38 83 GLY A O 1
ATOM 683 N N . GLU A 1 84 ? 17.297 -3.638 -17.950 1.00 58.41 84 GLU A N 1
ATOM 684 C CA . GLU A 1 84 ? 16.401 -2.573 -18.423 1.00 58.41 84 GLU A CA 1
ATOM 685 C C . GLU A 1 84 ? 16.037 -1.558 -17.328 1.00 58.41 84 GLU A C 1
ATOM 687 O O . GLU A 1 84 ? 15.646 -0.433 -17.625 1.00 58.41 84 GLU A O 1
ATOM 692 N N . LEU A 1 85 ? 16.199 -1.906 -16.043 1.00 53.72 85 LEU A N 1
ATOM 693 C CA . LEU A 1 85 ? 15.799 -1.019 -14.939 1.00 53.72 85 LEU A CA 1
ATOM 694 C C . LEU A 1 85 ? 16.645 0.264 -14.827 1.00 53.72 85 LEU A C 1
ATOM 696 O O . LEU A 1 85 ? 16.211 1.233 -14.207 1.00 53.72 85 LEU A O 1
ATOM 700 N N . PHE A 1 86 ? 17.848 0.255 -15.408 1.00 54.53 86 PHE A N 1
ATOM 701 C CA . PHE A 1 86 ? 18.785 1.384 -15.444 1.00 54.53 86 PHE A CA 1
ATOM 702 C C . PHE A 1 86 ? 19.084 1.854 -16.876 1.00 54.53 86 PHE A C 1
ATOM 704 O O . PHE A 1 86 ? 19.990 2.663 -17.079 1.00 54.53 86 PHE A O 1
ATOM 711 N N . GLN A 1 87 ? 18.334 1.374 -17.875 1.00 50.25 87 GLN A N 1
ATOM 712 C CA . GLN A 1 87 ? 18.370 1.935 -19.224 1.00 50.25 87 GLN A CA 1
ATOM 713 C C . GLN A 1 87 ? 17.730 3.322 -19.169 1.00 50.25 87 GLN A C 1
ATOM 715 O O . GLN A 1 87 ? 16.511 3.474 -19.158 1.00 50.25 87 GLN A O 1
ATOM 720 N N . ALA A 1 88 ? 18.566 4.355 -19.087 1.00 48.22 88 ALA A N 1
ATOM 721 C CA . ALA A 1 88 ? 18.120 5.722 -19.266 1.00 48.22 88 ALA A CA 1
ATOM 722 C C . ALA A 1 88 ? 17.615 5.860 -20.719 1.00 48.22 88 ALA A C 1
ATOM 724 O O . ALA A 1 88 ? 18.429 5.742 -21.640 1.00 48.22 88 ALA A O 1
ATOM 725 N N . PRO A 1 89 ? 16.316 6.131 -20.967 1.00 49.94 89 PRO A N 1
ATOM 726 C CA . PRO A 1 89 ? 15.762 6.210 -22.326 1.00 49.94 89 PRO A CA 1
ATOM 727 C C . PRO A 1 89 ? 16.415 7.303 -23.184 1.00 49.94 89 PRO A C 1
ATOM 729 O O . PRO A 1 89 ? 16.243 7.334 -24.395 1.00 49.94 89 PRO A O 1
ATOM 732 N N . CYS A 1 90 ? 17.171 8.210 -22.560 1.00 55.00 90 CYS A N 1
ATOM 733 C CA . CYS A 1 90 ? 17.956 9.240 -23.227 1.00 55.00 90 CYS A CA 1
ATOM 734 C C . CYS A 1 90 ? 19.283 8.741 -23.834 1.00 55.00 90 CYS A C 1
ATOM 736 O O . CYS A 1 90 ? 19.918 9.505 -24.555 1.00 55.00 90 CYS A O 1
ATOM 738 N N . LEU A 1 91 ? 19.707 7.500 -23.563 1.00 52.88 91 LEU A N 1
ATOM 739 C CA . LEU A 1 91 ? 20.935 6.896 -24.108 1.00 52.88 91 LEU A CA 1
ATOM 740 C C . LEU A 1 91 ? 20.665 5.713 -25.059 1.00 52.88 91 LEU A C 1
ATOM 742 O O . LEU A 1 91 ? 21.587 5.258 -25.733 1.00 52.88 91 LEU A O 1
ATOM 746 N N . GLY A 1 92 ? 19.423 5.222 -25.131 1.00 49.47 92 GLY A N 1
ATOM 747 C CA . GLY A 1 92 ? 19.000 4.141 -26.026 1.00 49.47 92 GLY A CA 1
ATOM 748 C C . GLY A 1 92 ? 18.361 4.682 -27.307 1.00 49.47 92 GLY A C 1
ATOM 749 O O . GLY A 1 92 ? 17.489 5.546 -27.253 1.00 49.47 92 GLY A O 1
ATOM 750 N N . 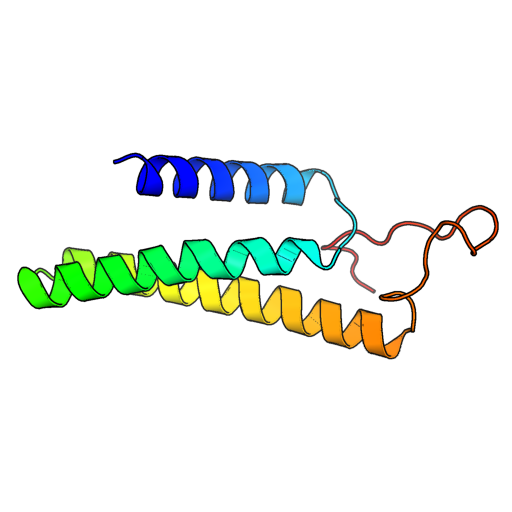GLY A 1 93 ? 18.802 4.190 -28.468 1.00 55.47 93 GLY A N 1
ATOM 751 C CA . GLY A 1 93 ? 18.216 4.525 -29.770 1.00 55.47 93 GLY A CA 1
ATOM 752 C C . GLY A 1 93 ? 16.728 4.141 -29.901 1.00 55.47 93 GLY A C 1
ATOM 753 O O . GLY A 1 93 ? 16.167 3.502 -29.012 1.00 55.47 93 GLY A O 1
ATOM 754 N N . PRO A 1 94 ? 16.059 4.532 -31.004 1.00 61.62 94 PRO A N 1
ATOM 755 C CA . PRO A 1 94 ? 14.602 4.507 -31.098 1.00 61.62 94 PRO A CA 1
ATOM 756 C C . PRO A 1 94 ? 13.991 3.107 -30.911 1.00 61.62 94 PRO A C 1
ATOM 758 O O . PRO A 1 94 ? 14.229 2.223 -31.727 1.00 61.62 94 PRO A O 1
ATOM 761 N N . GLN A 1 95 ? 13.089 3.011 -29.924 1.00 59.31 95 GLN A N 1
ATOM 762 C CA . GLN A 1 95 ? 12.008 2.020 -29.765 1.00 59.31 95 GLN A CA 1
ATOM 763 C C . GLN A 1 95 ? 12.399 0.640 -29.196 1.00 59.31 95 GLN A C 1
ATOM 765 O O . GLN A 1 95 ? 12.614 -0.316 -29.935 1.00 59.31 95 GLN A O 1
ATOM 770 N N . ALA A 1 96 ? 12.329 0.508 -27.867 1.00 54.25 96 ALA A N 1
ATOM 771 C CA . ALA A 1 96 ? 12.024 -0.764 -27.207 1.00 54.25 96 ALA A CA 1
ATOM 772 C C . ALA A 1 96 ? 10.524 -0.777 -26.827 1.00 54.25 96 ALA A C 1
ATOM 774 O O . ALA A 1 96 ? 10.033 0.217 -26.278 1.00 54.25 96 ALA A O 1
ATOM 775 N N . PRO A 1 97 ? 9.758 -1.834 -27.153 1.00 51.31 97 PRO A N 1
ATOM 776 C CA . PRO A 1 97 ? 8.327 -1.887 -26.872 1.00 51.31 97 PRO A CA 1
ATOM 777 C C . PRO A 1 97 ? 8.077 -1.982 -25.362 1.00 51.31 97 PRO A C 1
ATOM 779 O O . PRO A 1 97 ? 8.549 -2.895 -24.694 1.00 51.31 97 PRO A O 1
ATOM 782 N N . ALA A 1 98 ? 7.303 -1.042 -24.822 1.00 54.50 98 ALA A N 1
ATOM 783 C CA . ALA A 1 98 ? 6.904 -1.023 -23.420 1.00 54.50 98 ALA A CA 1
ATOM 784 C C . ALA A 1 98 ? 6.083 -2.279 -23.065 1.00 54.50 98 ALA A C 1
ATOM 786 O O . ALA A 1 98 ? 4.911 -2.383 -23.429 1.00 54.50 98 ALA A O 1
ATOM 787 N N . HIS A 1 99 ? 6.680 -3.240 -22.355 1.00 57.03 99 HIS A N 1
ATOM 788 C CA . HIS A 1 99 ? 5.950 -4.394 -21.826 1.00 57.03 99 HIS A CA 1
ATOM 789 C C . HIS A 1 99 ? 5.078 -3.973 -20.638 1.00 57.03 99 HIS A C 1
ATOM 791 O O . HIS A 1 99 ? 5.550 -3.469 -19.614 1.00 57.03 99 HIS A O 1
ATOM 797 N N . GLY A 1 100 ? 3.766 -4.143 -20.806 1.00 54.88 100 GLY A N 1
ATOM 798 C CA . GLY A 1 100 ? 2.773 -3.797 -19.795 1.00 54.88 100 GLY A CA 1
ATOM 799 C C . GLY A 1 100 ? 2.884 -4.684 -18.554 1.00 54.88 100 GLY A C 1
ATOM 800 O O . GLY A 1 100 ? 3.285 -5.845 -18.622 1.00 54.88 100 GLY A O 1
ATOM 801 N N . VAL A 1 101 ? 2.443 -4.163 -17.407 1.00 56.41 101 VAL A N 1
ATOM 802 C CA . VAL A 1 101 ? 2.431 -4.855 -16.100 1.00 56.41 101 VAL A CA 1
ATOM 803 C C . VAL A 1 101 ? 1.648 -6.186 -16.098 1.00 56.41 101 VAL A C 1
ATOM 805 O O . VAL A 1 101 ? 1.766 -6.953 -15.145 1.00 56.41 101 VAL A O 1
ATOM 808 N N . PHE A 1 102 ? 0.894 -6.525 -17.140 1.00 58.81 102 PHE A N 1
ATOM 809 C CA . PHE A 1 102 ? 0.207 -7.818 -17.266 1.00 58.81 102 PHE A CA 1
ATOM 810 C C . PHE A 1 102 ? 0.580 -8.593 -18.535 1.00 58.81 102 PHE A C 1
ATOM 812 O O . PHE A 1 102 ? -0.110 -9.556 -18.859 1.00 58.81 102 PHE A O 1
ATOM 819 N N . SER A 1 103 ? 1.654 -8.214 -19.243 1.00 57.09 103 SER A N 1
ATOM 820 C CA . SER A 1 103 ? 2.164 -9.062 -20.329 1.00 57.09 103 SER A CA 1
ATOM 821 C C . SER A 1 103 ? 2.637 -10.392 -19.756 1.00 57.09 103 SER A C 1
ATOM 823 O O . SER A 1 103 ? 3.434 -10.444 -18.813 1.00 57.09 103 SER A O 1
ATOM 825 N N . ALA A 1 104 ? 2.044 -11.459 -20.285 1.00 49.16 104 ALA A N 1
ATOM 826 C CA . ALA A 1 104 ? 2.448 -12.828 -20.047 1.00 49.16 104 ALA A CA 1
ATOM 827 C C . ALA A 1 104 ? 3.661 -13.111 -20.938 1.00 49.16 104 ALA A C 1
ATOM 829 O O . ALA A 1 104 ? 3.500 -13.588 -22.058 1.00 49.16 104 ALA A O 1
ATOM 830 N N . ASP A 1 105 ? 4.841 -12.759 -20.431 1.00 51.31 105 ASP A N 1
ATOM 831 C CA . ASP A 1 105 ? 6.132 -13.183 -20.978 1.00 51.31 105 ASP A CA 1
ATOM 832 C C . ASP A 1 105 ? 6.680 -14.348 -20.152 1.00 51.31 105 ASP A C 1
ATOM 834 O O . ASP A 1 105 ? 6.965 -14.114 -18.941 1.00 51.31 105 ASP A O 1
#

Secondary structure (DSSP, 8-state):
-HHHHHHHHHHHHHHHHHHTTPBP-GGGGGGHHHHHHHHHHHHHHHHHH--HHHHHHHHHHHHHHHHHHHHHHHHHHHHHHTTGGG--TTTSPS-----BTT---